Protein AF-A0A3M1C454-F1 (afdb_monomer)

Radius of gyration: 18.75 Å; Cα contacts (8 Å, |Δi|>4): 253; chains: 1; bounding box: 38×37×75 Å

Structure (mmCIF, N/CA/C/O backbone):
data_AF-A0A3M1C454-F1
#
_entry.id   AF-A0A3M1C454-F1
#
loop_
_atom_site.group_PDB
_atom_site.id
_atom_site.type_symbol
_atom_site.label_atom_id
_atom_site.label_alt_id
_atom_site.label_comp_id
_atom_site.label_asym_id
_atom_site.label_entity_id
_atom_site.label_seq_id
_atom_site.pdbx_PDB_ins_code
_atom_site.Cartn_x
_atom_site.Cartn_y
_atom_site.Cartn_z
_atom_site.occupancy
_atom_site.B_iso_or_equiv
_atom_site.auth_seq_id
_atom_site.auth_comp_id
_atom_site.auth_asym_id
_atom_site.auth_atom_id
_at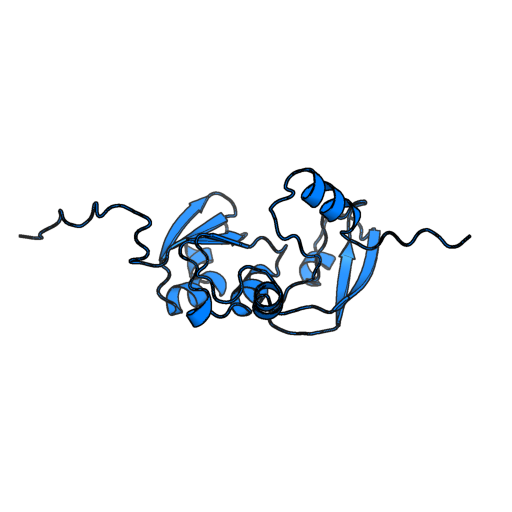om_site.pdbx_PDB_model_num
ATOM 1 N N . MET A 1 1 ? 0.223 -20.763 -35.372 1.00 33.84 1 MET A N 1
ATOM 2 C CA . MET A 1 1 ? 0.699 -21.069 -34.007 1.00 33.84 1 MET A CA 1
ATOM 3 C C . MET A 1 1 ? 0.425 -19.842 -33.156 1.00 33.84 1 MET A C 1
ATOM 5 O O . MET A 1 1 ? 1.250 -18.941 -33.103 1.00 33.84 1 MET A O 1
ATOM 9 N N . GLU A 1 2 ? -0.777 -19.731 -32.594 1.00 31.95 2 GLU A N 1
ATOM 10 C CA . GLU A 1 2 ? -1.063 -18.664 -31.633 1.00 31.95 2 GLU A CA 1
ATOM 11 C C . GLU A 1 2 ? -0.342 -19.019 -30.338 1.00 31.95 2 GLU A C 1
ATOM 13 O O . GLU A 1 2 ? -0.749 -19.916 -29.602 1.00 31.95 2 GLU A O 1
ATOM 18 N N . GLY A 1 3 ? 0.805 -18.373 -30.121 1.00 34.00 3 GLY A N 1
ATOM 19 C CA . GLY A 1 3 ? 1.555 -18.485 -28.882 1.00 34.00 3 GLY A CA 1
ATOM 20 C C . GLY A 1 3 ? 0.618 -18.189 -27.722 1.00 34.00 3 GLY A C 1
ATOM 21 O O . GLY A 1 3 ? -0.011 -17.132 -27.675 1.00 34.00 3 GLY A O 1
ATOM 22 N N . ASN A 1 4 ? 0.494 -19.162 -26.827 1.00 38.81 4 ASN A N 1
ATOM 23 C CA . ASN A 1 4 ? -0.339 -19.121 -25.641 1.00 38.81 4 ASN A CA 1
ATOM 24 C C . ASN A 1 4 ? 0.053 -17.876 -24.821 1.00 38.81 4 ASN A C 1
ATOM 26 O O . ASN A 1 4 ? 1.026 -17.918 -24.068 1.00 38.81 4 ASN A O 1
ATOM 30 N N . LYS A 1 5 ? -0.629 -16.736 -25.025 1.00 43.97 5 LYS A N 1
ATOM 31 C CA . LYS A 1 5 ? -0.371 -15.483 -24.299 1.00 43.97 5 LYS A CA 1
ATOM 32 C C . LYS A 1 5 ? -0.666 -15.750 -22.828 1.00 43.97 5 LYS A C 1
ATOM 34 O O . LYS A 1 5 ? -1.812 -15.626 -22.397 1.00 43.97 5 LYS A O 1
ATOM 39 N N . HIS A 1 6 ? 0.351 -16.142 -22.062 1.00 52.56 6 HIS A N 1
ATOM 40 C CA . HIS A 1 6 ? 0.257 -16.249 -20.613 1.00 52.56 6 HIS A CA 1
ATOM 41 C C . HIS A 1 6 ? -0.141 -14.878 -20.070 1.00 52.56 6 HIS A C 1
ATOM 43 O O . HIS A 1 6 ? 0.653 -13.937 -20.034 1.00 52.56 6 HIS A O 1
ATOM 49 N N . ARG A 1 7 ? -1.417 -14.752 -19.700 1.00 64.38 7 ARG A N 1
ATOM 50 C CA . ARG A 1 7 ? -1.950 -13.560 -19.049 1.00 64.38 7 ARG A CA 1
ATOM 51 C C . ARG A 1 7 ? -1.257 -13.438 -17.696 1.00 64.38 7 ARG A C 1
ATOM 53 O O . ARG A 1 7 ? -1.350 -14.346 -16.871 1.00 64.38 7 ARG A O 1
ATOM 60 N N . TYR A 1 8 ? -0.551 -12.328 -17.496 1.00 72.94 8 TYR A N 1
ATOM 61 C CA . TYR A 1 8 ? 0.203 -12.056 -16.277 1.00 72.94 8 TYR A CA 1
ATOM 62 C C . TYR A 1 8 ? -0.641 -12.315 -15.014 1.00 72.94 8 TYR A C 1
ATOM 64 O O . TYR A 1 8 ? -1.808 -11.929 -14.941 1.00 72.94 8 TYR A O 1
ATOM 72 N N . GLY A 1 9 ? -0.049 -13.016 -14.043 1.00 79.44 9 GLY A N 1
ATOM 73 C CA . GLY A 1 9 ? -0.651 -13.304 -12.738 1.00 79.44 9 GLY A CA 1
ATOM 74 C C . GLY A 1 9 ? -1.658 -14.462 -12.687 1.00 79.44 9 GLY A C 1
ATOM 75 O O . GLY A 1 9 ? -1.993 -14.895 -11.588 1.00 79.44 9 GLY A O 1
ATOM 76 N N . GLN A 1 10 ? -2.123 -15.008 -13.820 1.00 85.75 10 GLN A N 1
ATOM 77 C CA . GLN A 1 10 ? -3.182 -16.034 -13.817 1.00 85.75 10 GLN A CA 1
ATOM 78 C C . GLN A 1 10 ? -2.769 -17.331 -13.116 1.00 85.75 10 GLN A C 1
ATOM 80 O O . GLN A 1 10 ? -3.535 -17.864 -12.315 1.00 85.75 10 GLN A O 1
ATOM 85 N N . ASP A 1 11 ? -1.561 -17.826 -13.376 1.00 86.44 11 ASP A N 1
ATOM 86 C CA . ASP A 1 11 ? -1.107 -19.082 -12.770 1.00 86.44 11 ASP A CA 1
ATOM 87 C C . ASP A 1 11 ? -0.873 -18.925 -11.264 1.00 86.44 11 ASP A C 1
ATOM 89 O O . ASP A 1 11 ? -1.249 -19.806 -10.492 1.00 86.44 11 ASP A O 1
ATOM 93 N N . LYS A 1 12 ? -0.377 -17.757 -10.825 1.00 87.06 12 LYS A N 1
ATOM 94 C CA . LYS A 1 12 ? -0.247 -17.434 -9.396 1.00 87.06 12 LYS A CA 1
ATOM 95 C C . LYS A 1 12 ? -1.602 -17.479 -8.697 1.00 87.06 12 LYS A C 1
ATOM 97 O O . LYS A 1 12 ? -1.736 -18.128 -7.668 1.00 87.06 12 LYS A O 1
ATOM 102 N N . ILE A 1 13 ? -2.619 -16.829 -9.263 1.00 91.25 13 ILE A N 1
ATOM 103 C CA . ILE A 1 13 ? -3.952 -16.786 -8.649 1.00 91.25 13 ILE A CA 1
ATOM 104 C C . ILE A 1 13 ? -4.610 -18.157 -8.614 1.00 91.25 13 ILE A C 1
ATOM 106 O O . ILE A 1 13 ? -5.256 -18.481 -7.623 1.00 91.25 13 ILE A O 1
ATOM 110 N N . LYS A 1 14 ? -4.421 -18.993 -9.642 1.00 91.94 14 LYS A N 1
ATOM 111 C CA . LYS A 1 14 ? -4.886 -20.387 -9.592 1.00 91.94 14 LYS A CA 1
ATOM 112 C C . LYS A 1 14 ? -4.271 -21.128 -8.403 1.00 91.94 14 LYS A C 1
ATOM 114 O O . LYS A 1 14 ? -5.009 -21.749 -7.646 1.00 91.94 14 LYS A O 1
ATOM 119 N N . LEU A 1 15 ? -2.958 -21.002 -8.199 1.00 92.94 15 LEU A N 1
ATOM 120 C CA . LEU A 1 15 ? -2.268 -21.614 -7.059 1.00 92.94 15 LEU A CA 1
ATOM 121 C C . LEU A 1 15 ? -2.742 -21.040 -5.714 1.00 92.94 15 LEU A C 1
ATOM 123 O O . LEU A 1 15 ? -3.000 -21.810 -4.791 1.00 92.94 15 LEU A O 1
ATOM 127 N N . PHE A 1 16 ? -2.938 -19.720 -5.607 1.00 94.06 16 PHE A N 1
ATOM 128 C CA . PHE A 1 16 ? -3.495 -19.096 -4.400 1.00 94.06 16 PHE A CA 1
ATOM 129 C C . PHE A 1 16 ? -4.908 -19.590 -4.094 1.00 94.06 16 PHE A C 1
ATOM 131 O O . PHE A 1 16 ? -5.189 -19.951 -2.957 1.00 94.06 16 PHE A O 1
ATOM 138 N N . ASN A 1 17 ? -5.778 -19.681 -5.100 1.00 95.31 17 ASN A N 1
ATOM 139 C CA . ASN A 1 17 ? -7.142 -20.179 -4.926 1.00 95.31 17 ASN A CA 1
ATOM 140 C C . ASN A 1 17 ? -7.170 -21.660 -4.518 1.00 95.31 17 ASN A C 1
ATOM 142 O O . ASN A 1 17 ? -8.069 -22.070 -3.790 1.00 95.31 17 ASN A O 1
ATOM 146 N N . MET A 1 18 ? -6.189 -22.461 -4.949 1.00 96.06 18 MET A N 1
ATOM 147 C CA . MET A 1 18 ? -6.043 -23.851 -4.504 1.00 96.06 18 MET A CA 1
ATOM 148 C C . MET A 1 18 ? -5.549 -23.943 -3.055 1.00 96.06 18 MET A C 1
ATOM 150 O O . MET A 1 18 ? -6.091 -24.721 -2.274 1.00 96.06 18 MET A O 1
ATOM 154 N N . ALA A 1 19 ? -4.531 -23.160 -2.686 1.00 97.12 19 ALA A N 1
ATOM 155 C CA . ALA A 1 19 ? -3.916 -23.215 -1.359 1.00 97.12 19 ALA A CA 1
ATOM 156 C C . ALA A 1 19 ? -4.753 -22.519 -0.271 1.00 97.12 19 ALA A C 1
ATOM 158 O O . ALA A 1 19 ? -4.716 -22.909 0.895 1.00 97.12 19 ALA A O 1
ATOM 159 N N . ARG A 1 20 ? -5.495 -21.472 -0.642 1.00 95.69 20 ARG A N 1
ATOM 160 C CA . ARG A 1 20 ? -6.272 -20.612 0.258 1.00 95.69 20 ARG A CA 1
ATOM 161 C C . ARG A 1 20 ? -7.668 -20.366 -0.329 1.00 95.69 20 ARG A C 1
ATOM 163 O O . ARG A 1 20 ? -8.002 -19.242 -0.690 1.00 95.69 20 ARG A O 1
ATOM 170 N N . PRO A 1 21 ? -8.523 -21.401 -0.403 1.00 95.19 21 PRO A N 1
ATOM 171 C CA . PRO A 1 21 ? -9.809 -21.336 -1.108 1.00 95.19 21 PRO A CA 1
ATOM 172 C C . PRO A 1 21 ? -10.835 -20.372 -0.494 1.00 95.19 21 PRO A C 1
ATOM 174 O O . PRO A 1 21 ? -11.872 -20.117 -1.097 1.00 95.19 21 PRO A O 1
ATOM 177 N N . LYS A 1 22 ? -10.576 -19.860 0.715 1.00 95.44 22 LYS A N 1
ATOM 178 C CA . LYS A 1 22 ? -11.421 -18.864 1.390 1.00 95.44 22 LYS A CA 1
ATOM 179 C C . LYS A 1 22 ? -10.975 -17.421 1.134 1.00 95.44 22 LYS A C 1
ATOM 181 O O . LYS A 1 22 ? -11.699 -16.504 1.510 1.00 95.44 22 LYS A O 1
ATOM 186 N N . ASP A 1 23 ? -9.804 -17.217 0.535 1.00 95.88 23 ASP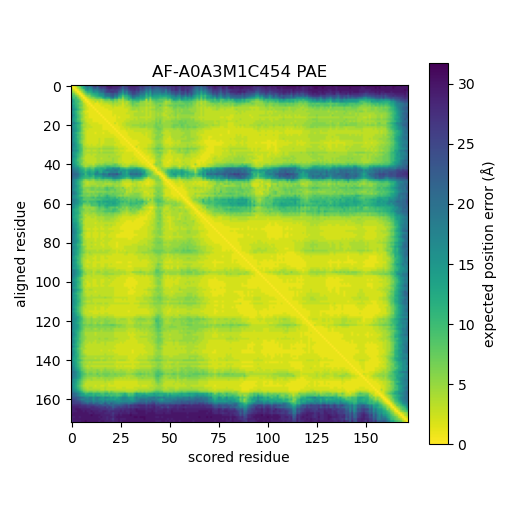 A N 1
ATOM 187 C CA . ASP A 1 23 ? -9.296 -15.884 0.226 1.00 95.88 23 ASP A CA 1
ATOM 188 C C . ASP A 1 23 ? -9.984 -15.306 -1.016 1.00 95.88 23 ASP A C 1
ATOM 190 O O . ASP A 1 23 ? -10.342 -16.022 -1.953 1.00 95.88 23 ASP A O 1
ATOM 194 N N . TYR A 1 24 ? -10.103 -13.979 -1.057 1.00 95.81 24 TYR A N 1
ATOM 195 C CA . TYR A 1 24 ? -10.542 -13.253 -2.244 1.00 95.81 24 TYR A CA 1
ATOM 196 C C . TYR A 1 24 ? -9.328 -12.687 -2.990 1.00 95.81 24 TYR A C 1
ATOM 198 O O . TYR A 1 24 ? -8.811 -11.625 -2.645 1.00 95.81 24 TYR A O 1
ATOM 206 N N . ASN A 1 25 ? -8.863 -13.405 -4.012 1.00 95.81 25 ASN A N 1
ATOM 207 C CA . ASN A 1 25 ? -7.672 -13.035 -4.776 1.00 95.81 25 ASN A CA 1
ATOM 208 C C . ASN A 1 25 ? -8.035 -12.244 -6.047 1.00 95.81 25 ASN A C 1
ATOM 210 O O . ASN A 1 25 ? -8.893 -12.666 -6.825 1.00 95.81 25 ASN A O 1
ATOM 214 N N . VAL A 1 26 ? -7.355 -11.118 -6.299 1.00 93.81 26 VAL A N 1
ATOM 215 C CA . VAL A 1 26 ? -7.619 -10.233 -7.452 1.00 93.81 26 VAL A CA 1
ATOM 216 C C . VAL A 1 26 ? -6.328 -9.936 -8.215 1.00 93.81 26 VAL A C 1
ATOM 218 O O . VAL A 1 26 ? -5.326 -9.558 -7.620 1.00 93.81 26 VAL A O 1
ATOM 221 N N . ILE A 1 27 ? -6.367 -10.041 -9.548 1.00 92.94 27 ILE A N 1
ATOM 222 C CA . ILE A 1 27 ? -5.292 -9.544 -10.424 1.00 92.94 27 ILE A CA 1
ATOM 223 C C . ILE A 1 27 ? -5.622 -8.114 -10.820 1.00 92.94 27 ILE A C 1
ATOM 225 O O . ILE A 1 27 ? -6.557 -7.877 -11.589 1.00 92.94 27 ILE A O 1
ATOM 229 N N . SER A 1 28 ? -4.843 -7.163 -10.324 1.00 92.06 28 SER A N 1
ATOM 230 C CA . SER A 1 28 ? -4.928 -5.768 -10.741 1.00 92.06 28 SER A CA 1
ATOM 231 C C . SER A 1 28 ? -3.582 -5.092 -10.551 1.00 92.06 28 SER A C 1
ATOM 233 O O . SER A 1 28 ? -2.901 -5.360 -9.567 1.00 92.06 28 SER A O 1
ATOM 235 N N . ALA A 1 29 ? -3.235 -4.169 -11.446 1.00 93.31 29 ALA A N 1
ATOM 236 C CA . ALA A 1 29 ? -2.309 -3.111 -11.068 1.00 93.31 29 ALA A CA 1
ATOM 237 C C . ALA A 1 29 ? -3.058 -2.091 -10.216 1.00 93.31 29 ALA A C 1
ATOM 239 O O . ALA A 1 29 ? -4.214 -1.760 -10.510 1.00 93.31 29 ALA A O 1
ATOM 240 N N . VAL A 1 30 ? -2.410 -1.628 -9.155 1.00 95.38 30 VAL A N 1
ATOM 241 C CA . VAL A 1 30 ? -3.020 -0.752 -8.157 1.00 95.38 30 VAL A CA 1
ATOM 242 C C . VAL A 1 30 ? -2.261 0.570 -8.131 1.00 95.38 30 VAL A C 1
ATOM 244 O O . VAL A 1 30 ? -1.035 0.581 -8.140 1.00 95.38 30 VAL A O 1
ATOM 247 N N . SER A 1 31 ? -2.996 1.679 -8.158 1.00 96.56 31 SER A N 1
ATOM 248 C CA . SER A 1 31 ? -2.470 3.047 -8.051 1.00 96.56 31 SER A CA 1
ATOM 249 C C . SER A 1 31 ? -3.570 3.964 -7.517 1.00 96.56 31 SER A C 1
ATOM 251 O O . SER A 1 31 ? -4.724 3.567 -7.426 1.00 96.56 31 SER A O 1
ATOM 253 N N . ASP A 1 32 ? -3.243 5.213 -7.227 1.00 96.19 32 ASP A N 1
ATOM 254 C CA . ASP A 1 32 ? -4.153 6.305 -6.854 1.00 96.19 32 ASP A CA 1
ATOM 255 C C . ASP A 1 32 ? -5.217 6.666 -7.905 1.00 96.19 32 ASP A C 1
ATOM 257 O O . ASP A 1 32 ? -6.259 7.226 -7.563 1.00 96.19 32 ASP A O 1
ATOM 261 N N . LYS A 1 33 ? -5.008 6.311 -9.174 1.00 95.62 33 LYS A N 1
ATOM 262 C CA . LYS A 1 33 ? -5.913 6.637 -10.285 1.00 95.62 33 LYS A CA 1
ATOM 263 C C . LYS A 1 33 ? -5.999 5.525 -11.323 1.00 95.62 33 LYS A C 1
ATOM 265 O O . LYS A 1 33 ? -5.194 4.594 -11.337 1.00 95.62 33 LYS A O 1
ATOM 270 N N . ARG A 1 34 ? -6.987 5.653 -12.213 1.00 96.75 34 ARG A N 1
ATOM 271 C CA . ARG A 1 34 ? -7.116 4.847 -13.431 1.00 96.75 34 ARG A CA 1
ATOM 272 C C . ARG A 1 34 ? -6.296 5.455 -14.550 1.00 96.75 34 ARG A C 1
ATOM 274 O O . ARG A 1 34 ? -6.565 6.574 -14.979 1.00 96.75 34 ARG A O 1
ATOM 281 N N . GLU A 1 35 ? -5.334 4.700 -15.042 1.00 95.06 35 GLU A N 1
ATOM 282 C CA . GLU A 1 35 ? -4.532 5.084 -16.191 1.00 95.06 35 GLU A CA 1
ATOM 283 C C . GLU A 1 35 ? -3.950 3.853 -16.879 1.00 95.06 35 GLU A C 1
ATOM 285 O O . GLU A 1 35 ? -3.819 2.781 -16.286 1.00 95.06 35 GLU A O 1
ATOM 290 N N . LYS A 1 36 ? -3.621 4.003 -18.164 1.00 95.25 36 LYS A N 1
ATOM 291 C CA . LYS A 1 36 ? -2.884 2.981 -18.903 1.00 95.25 36 LYS A CA 1
ATOM 292 C C . LYS A 1 36 ? -1.398 3.174 -18.642 1.00 95.25 36 LYS A C 1
ATOM 294 O O . LYS A 1 36 ? -0.856 4.225 -18.970 1.00 95.25 36 LYS A O 1
ATOM 299 N N . VAL A 1 37 ? -0.755 2.148 -18.104 1.00 93.12 37 VAL A N 1
ATOM 300 C CA . VAL A 1 37 ? 0.680 2.129 -17.796 1.00 93.12 37 VAL A CA 1
ATOM 301 C C . VAL A 1 37 ? 1.348 0.941 -18.469 1.00 93.12 37 VAL A C 1
ATOM 303 O O . VAL A 1 37 ? 0.685 -0.028 -18.855 1.00 93.12 37 VAL A O 1
ATOM 306 N N . LEU A 1 38 ? 2.666 1.015 -18.622 1.00 91.62 38 LEU A N 1
ATOM 307 C CA . LEU A 1 38 ? 3.474 -0.124 -19.033 1.00 91.62 38 LEU A CA 1
ATOM 308 C C . LEU A 1 38 ? 3.874 -0.922 -17.792 1.00 91.62 38 LEU A C 1
ATOM 310 O O . LEU A 1 38 ? 4.513 -0.403 -16.886 1.00 91.62 38 LEU A O 1
ATOM 314 N N . LEU A 1 39 ? 3.491 -2.194 -17.766 1.00 89.94 39 LEU A N 1
ATOM 315 C CA . LEU A 1 39 ? 4.033 -3.177 -16.841 1.00 89.94 39 LEU A CA 1
ATOM 316 C C . LEU A 1 39 ? 5.343 -3.705 -17.410 1.00 89.94 39 LEU A C 1
ATOM 318 O O . LEU A 1 39 ? 5.348 -4.247 -18.517 1.00 89.94 39 LEU A O 1
ATOM 322 N N . HIS A 1 40 ? 6.415 -3.595 -16.637 1.00 88.69 40 HIS A N 1
ATOM 323 C CA . HIS A 1 40 ? 7.718 -4.172 -16.944 1.00 88.69 40 HIS A CA 1
ATOM 324 C C . HIS A 1 40 ? 7.884 -5.472 -16.155 1.00 88.69 40 HIS A C 1
ATOM 326 O O . HIS A 1 40 ? 7.665 -5.490 -14.942 1.00 88.69 40 HIS A O 1
ATOM 332 N N . ARG A 1 41 ? 8.239 -6.573 -16.829 1.00 85.00 41 ARG A N 1
ATOM 333 C CA . ARG A 1 41 ? 8.477 -7.881 -16.191 1.00 85.00 41 ARG A CA 1
ATOM 334 C C . ARG A 1 41 ? 9.933 -8.278 -16.350 1.00 85.00 41 ARG A C 1
ATOM 336 O O . ARG A 1 41 ? 10.447 -8.196 -17.460 1.00 85.00 41 ARG A O 1
ATOM 343 N N . PHE A 1 42 ? 10.569 -8.747 -15.281 1.00 82.38 42 PHE A N 1
ATOM 344 C CA . PHE A 1 42 ? 11.985 -9.140 -15.299 1.00 82.38 42 PHE A CA 1
ATOM 345 C C . PHE A 1 42 ? 12.193 -10.659 -15.294 1.00 82.38 42 PHE A C 1
ATOM 347 O O . PHE A 1 42 ? 13.180 -11.148 -15.832 1.00 82.38 42 PHE A O 1
ATOM 354 N N . GLY A 1 43 ? 11.244 -11.423 -14.746 1.00 72.69 43 GLY A N 1
ATOM 355 C CA . GLY A 1 43 ? 11.308 -12.883 -14.685 1.00 72.69 43 GLY A CA 1
ATOM 356 C C . GLY A 1 43 ? 10.120 -13.592 -15.334 1.00 72.69 43 GLY A C 1
ATOM 357 O O . GLY A 1 43 ? 9.003 -13.065 -15.425 1.00 72.69 43 GLY A O 1
ATOM 358 N N . SER A 1 44 ? 10.342 -14.848 -15.733 1.00 59.94 44 SER A N 1
ATOM 359 C CA . SER A 1 44 ? 9.245 -15.772 -16.025 1.00 59.94 44 SER A CA 1
ATOM 360 C C . SER A 1 44 ? 8.421 -16.004 -14.749 1.00 59.94 44 SER A C 1
ATOM 362 O O . SER A 1 44 ? 8.920 -15.893 -13.631 1.00 59.94 44 SER A O 1
ATOM 364 N N . PHE A 1 45 ? 7.116 -16.245 -14.899 1.00 58.50 45 PHE A N 1
ATOM 365 C CA . PHE A 1 45 ? 6.161 -16.379 -13.784 1.00 58.50 45 PHE A CA 1
ATOM 366 C C . PHE A 1 45 ? 5.958 -15.126 -12.910 1.00 58.50 45 PHE A C 1
ATOM 368 O O . PHE A 1 45 ? 5.316 -15.213 -11.867 1.00 58.50 45 PHE A O 1
ATOM 375 N N . GLY A 1 46 ? 6.415 -13.942 -13.338 1.00 56.09 46 GLY A N 1
ATOM 376 C CA . GLY A 1 46 ? 6.136 -12.675 -12.651 1.00 56.09 46 GLY A CA 1
ATOM 377 C C . GLY A 1 46 ? 6.902 -12.489 -11.341 1.00 56.09 46 GLY A C 1
ATOM 378 O O . GLY A 1 46 ? 6.379 -11.858 -10.425 1.00 56.09 46 GLY A O 1
ATOM 379 N N . LEU A 1 47 ? 8.086 -13.090 -11.217 1.00 60.22 47 LEU A N 1
ATOM 380 C CA . LEU A 1 47 ? 9.082 -12.682 -10.226 1.00 60.22 47 LEU A CA 1
ATOM 381 C C . LEU A 1 47 ? 9.675 -11.349 -10.693 1.00 60.22 47 LEU A C 1
ATOM 383 O O . LEU A 1 47 ? 10.192 -11.285 -11.807 1.00 60.22 47 LEU A O 1
ATOM 387 N N . GLY A 1 48 ? 9.527 -10.300 -9.883 1.00 70.00 48 GLY A N 1
ATOM 388 C CA . GLY A 1 48 ? 9.943 -8.947 -10.240 1.00 70.00 48 GLY A CA 1
ATOM 389 C C . GLY A 1 48 ? 9.096 -8.367 -11.374 1.00 70.00 48 GLY A C 1
ATOM 390 O O . GLY A 1 48 ? 9.299 -8.652 -12.561 1.00 70.00 48 GLY A O 1
ATOM 391 N N . SER A 1 49 ? 8.136 -7.520 -11.026 1.00 81.69 49 SER A N 1
ATOM 392 C CA . SER A 1 49 ? 7.439 -6.698 -12.010 1.00 81.69 49 SER A CA 1
ATOM 393 C C . SER A 1 49 ? 7.030 -5.384 -11.392 1.00 81.69 49 SER A C 1
ATOM 395 O O . SER A 1 49 ? 6.537 -5.376 -10.270 1.00 81.69 49 SER A O 1
ATOM 397 N N . THR A 1 50 ? 7.151 -4.308 -12.153 1.00 85.25 50 THR A N 1
ATOM 398 C CA . THR A 1 50 ? 6.801 -2.977 -11.675 1.00 85.25 50 THR A CA 1
ATOM 399 C C . THR A 1 50 ? 6.114 -2.180 -12.775 1.00 85.25 50 THR A C 1
ATOM 401 O O . THR A 1 50 ? 6.320 -2.416 -13.971 1.00 85.25 50 THR A O 1
ATOM 404 N N . ILE A 1 51 ? 5.262 -1.253 -12.355 1.00 87.19 51 ILE A N 1
ATOM 405 C CA . ILE A 1 51 ? 4.722 -0.186 -13.207 1.00 87.19 51 ILE A CA 1
ATOM 406 C C . ILE A 1 51 ? 5.449 1.144 -12.961 1.00 87.19 51 ILE A C 1
ATOM 408 O O . ILE A 1 51 ? 5.124 2.143 -13.600 1.00 87.19 51 ILE A O 1
ATOM 412 N N . ASP A 1 52 ? 6.427 1.163 -12.051 1.00 84.62 52 ASP A N 1
ATOM 413 C CA . ASP A 1 52 ? 7.308 2.300 -11.830 1.00 84.62 52 ASP A CA 1
ATOM 414 C C . ASP A 1 52 ? 8.450 2.280 -12.854 1.00 84.62 52 ASP A C 1
ATOM 416 O O . ASP A 1 52 ? 9.258 1.351 -12.929 1.00 84.62 52 ASP A O 1
ATOM 420 N N . GLN A 1 53 ? 8.520 3.333 -13.664 1.00 82.75 53 GLN A N 1
ATOM 421 C CA . GLN A 1 53 ? 9.507 3.442 -14.732 1.00 82.75 53 GLN A CA 1
ATOM 422 C C . GLN A 1 53 ? 10.941 3.609 -14.202 1.00 82.75 53 GLN A C 1
ATOM 424 O O . GLN A 1 53 ? 11.882 3.135 -14.834 1.00 82.75 53 GLN A O 1
ATOM 429 N N . ASN A 1 54 ? 11.141 4.255 -13.054 1.00 84.31 54 ASN A N 1
ATOM 430 C CA . ASN A 1 54 ? 12.475 4.448 -12.486 1.00 84.31 54 ASN A CA 1
ATOM 431 C C . ASN A 1 54 ? 13.023 3.129 -11.937 1.00 84.31 54 ASN A C 1
ATOM 433 O O . ASN A 1 54 ? 14.201 2.819 -12.130 1.00 84.31 54 ASN A O 1
ATOM 437 N N . ILE A 1 55 ? 12.164 2.319 -11.316 1.00 82.25 55 ILE A N 1
ATOM 438 C CA . ILE A 1 55 ? 12.523 0.958 -10.899 1.00 82.25 55 ILE A CA 1
ATOM 439 C C . ILE A 1 55 ? 12.788 0.092 -12.133 1.00 82.25 55 ILE A C 1
ATOM 441 O O . ILE A 1 55 ? 13.795 -0.611 -12.177 1.00 82.25 55 ILE A O 1
ATOM 445 N N . ALA A 1 56 ? 11.974 0.224 -13.188 1.00 82.19 56 ALA A N 1
ATOM 446 C CA . ALA A 1 56 ? 12.213 -0.444 -14.468 1.00 82.19 56 ALA A CA 1
ATOM 447 C C . ALA A 1 56 ? 13.604 -0.163 -15.058 1.00 82.19 56 ALA A C 1
ATOM 449 O O . ALA A 1 56 ? 14.251 -1.073 -15.574 1.00 82.19 56 ALA A O 1
ATOM 450 N N . LEU A 1 57 ? 14.064 1.086 -14.969 1.00 83.06 57 LEU A N 1
ATOM 451 C CA . LEU A 1 57 ? 15.350 1.530 -15.511 1.00 83.06 57 LEU A CA 1
ATOM 452 C C . LEU A 1 57 ? 16.552 1.203 -14.613 1.00 83.06 57 LEU A C 1
ATOM 454 O O . LEU A 1 57 ? 17.663 1.071 -15.120 1.00 83.06 57 LEU A O 1
ATOM 458 N N . SER A 1 58 ? 16.351 1.106 -13.297 1.00 81.44 58 SER A N 1
ATOM 459 C CA . SER A 1 58 ? 17.417 0.838 -12.317 1.00 81.44 58 SER A CA 1
ATOM 460 C C . SER A 1 58 ? 17.562 -0.640 -11.946 1.00 81.44 58 SER A C 1
ATOM 462 O O . SER A 1 58 ? 18.534 -1.014 -11.282 1.00 81.44 58 SER A O 1
ATOM 464 N N . ALA A 1 59 ? 16.629 -1.488 -12.382 1.00 78.88 59 ALA A N 1
ATOM 465 C CA . ALA A 1 59 ? 16.686 -2.923 -12.165 1.00 78.88 59 ALA A CA 1
ATOM 466 C C . ALA A 1 59 ? 17.953 -3.545 -12.776 1.00 78.88 59 ALA A C 1
ATOM 468 O O . ALA A 1 59 ? 18.361 -3.236 -13.896 1.00 78.88 59 ALA A O 1
ATOM 469 N N . LYS A 1 60 ? 18.572 -4.463 -12.025 1.00 78.62 60 LYS A N 1
ATOM 470 C CA . LYS A 1 60 ? 19.741 -5.231 -12.486 1.00 78.62 60 LYS A CA 1
ATOM 471 C C . LYS A 1 60 ? 19.362 -6.287 -13.524 1.00 78.62 60 LYS A C 1
ATOM 473 O O . LYS A 1 60 ? 20.173 -6.625 -14.386 1.00 78.62 60 LYS A O 1
ATOM 478 N N . ASP A 1 61 ? 18.146 -6.811 -13.415 1.00 79.44 61 ASP A N 1
ATOM 479 C CA . ASP A 1 61 ? 17.629 -7.844 -14.297 1.00 79.44 61 ASP A CA 1
ATOM 480 C C . ASP A 1 61 ? 17.130 -7.248 -15.614 1.00 79.44 61 ASP A C 1
ATOM 482 O O . ASP A 1 61 ? 16.606 -6.135 -15.677 1.00 79.44 61 ASP A O 1
ATOM 486 N N . LYS A 1 62 ? 17.278 -8.012 -16.698 1.00 82.19 62 LYS A N 1
ATOM 487 C CA . LYS A 1 62 ? 16.786 -7.593 -18.012 1.00 82.19 62 LYS A CA 1
ATOM 488 C C . LYS A 1 62 ? 15.264 -7.667 -18.049 1.00 82.19 62 LYS A C 1
ATOM 490 O O . LYS A 1 62 ? 14.674 -8.643 -17.597 1.00 82.19 62 LYS A O 1
ATOM 495 N N . ILE A 1 63 ? 14.640 -6.669 -18.670 1.00 83.31 63 ILE A N 1
ATOM 496 C CA . ILE A 1 63 ? 13.207 -6.704 -18.972 1.00 83.31 63 ILE A CA 1
ATOM 497 C C . ILE A 1 63 ? 12.950 -7.872 -19.932 1.00 83.31 63 ILE A C 1
ATOM 499 O O . ILE A 1 63 ? 13.445 -7.882 -21.059 1.00 83.31 63 ILE A O 1
ATOM 503 N N . LEU A 1 64 ? 12.179 -8.852 -19.469 1.00 84.19 64 LEU A N 1
ATOM 504 C CA . LEU A 1 64 ? 11.714 -9.996 -20.243 1.00 84.19 64 LEU A CA 1
ATOM 505 C C . LEU A 1 64 ? 10.702 -9.551 -21.299 1.00 84.19 64 LEU A C 1
ATOM 507 O O . LEU A 1 64 ? 10.821 -9.913 -22.466 1.00 84.19 64 LEU A O 1
ATOM 511 N N . ASP A 1 65 ? 9.708 -8.766 -20.882 1.00 85.06 65 ASP A N 1
ATOM 512 C CA . ASP A 1 65 ? 8.730 -8.150 -21.773 1.00 85.06 65 ASP A CA 1
ATOM 513 C C . ASP A 1 65 ? 8.009 -6.967 -21.103 1.00 85.06 65 ASP A C 1
ATOM 515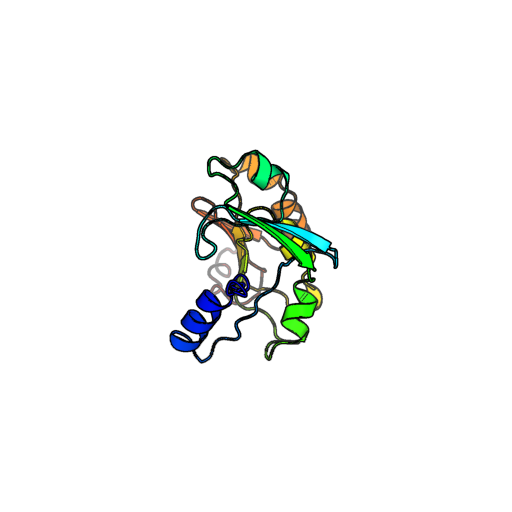 O O . ASP A 1 65 ? 8.167 -6.702 -19.903 1.00 85.06 65 ASP A O 1
ATOM 519 N N . THR A 1 66 ? 7.209 -6.258 -21.904 1.00 86.88 66 THR A N 1
ATOM 520 C CA . THR A 1 66 ? 6.319 -5.194 -21.443 1.00 86.88 66 THR A CA 1
ATOM 521 C C . THR A 1 66 ? 4.879 -5.430 -21.887 1.00 86.88 66 THR A C 1
ATOM 523 O O . THR A 1 66 ? 4.606 -5.977 -22.959 1.00 86.88 66 THR A O 1
ATOM 526 N N . GLN A 1 67 ? 3.928 -5.001 -21.058 1.00 88.81 67 GLN A N 1
ATOM 527 C CA . GLN A 1 67 ? 2.501 -5.090 -21.360 1.00 88.81 67 GLN A CA 1
ATOM 528 C C . GLN A 1 67 ? 1.780 -3.815 -20.921 1.00 88.81 67 GLN A C 1
ATOM 530 O O . GLN A 1 67 ? 1.908 -3.393 -19.777 1.00 88.81 67 GLN A O 1
ATOM 535 N N . THR A 1 68 ? 0.957 -3.228 -21.792 1.00 92.25 68 THR A N 1
ATOM 536 C CA . THR A 1 68 ? 0.051 -2.149 -21.378 1.00 92.25 68 THR A CA 1
ATOM 537 C C . THR A 1 68 ? -1.090 -2.711 -20.535 1.00 92.25 68 THR A C 1
ATOM 539 O O . THR A 1 68 ? -1.823 -3.597 -20.986 1.00 92.25 68 THR A O 1
ATOM 542 N N . ILE A 1 69 ? -1.264 -2.173 -19.331 1.00 92.81 69 ILE A N 1
ATOM 543 C CA . ILE A 1 69 ? -2.336 -2.532 -18.398 1.00 92.81 69 ILE A CA 1
ATOM 544 C C . ILE A 1 69 ? -3.013 -1.275 -17.849 1.00 92.81 69 ILE A C 1
ATOM 546 O O . ILE A 1 69 ? -2.448 -0.187 -17.906 1.00 92.81 69 ILE A O 1
ATOM 550 N N . GLU A 1 70 ? -4.234 -1.418 -17.338 1.00 95.19 70 GLU A N 1
ATOM 551 C CA . GLU A 1 70 ? -4.957 -0.331 -16.670 1.00 95.19 70 GLU A CA 1
ATOM 552 C C . GLU A 1 70 ? -4.831 -0.477 -15.148 1.00 95.19 70 GLU A C 1
ATOM 554 O O . GLU A 1 70 ? -5.106 -1.551 -14.602 1.00 95.19 70 GLU A O 1
ATOM 559 N N . THR A 1 71 ? -4.426 0.592 -14.464 1.00 96.50 71 THR A N 1
ATOM 560 C CA . THR A 1 71 ? -4.393 0.662 -12.997 1.00 96.50 71 THR A CA 1
ATOM 561 C C . THR A 1 71 ? -5.789 0.885 -12.416 1.00 96.50 71 THR A C 1
ATOM 563 O O . THR A 1 71 ? -6.685 1.421 -13.073 1.00 96.50 71 THR A O 1
ATOM 566 N N . LYS A 1 72 ? -5.986 0.496 -11.153 1.00 97.31 72 LYS A N 1
ATOM 567 C CA . LYS A 1 72 ? -7.217 0.771 -10.397 1.00 97.31 72 LYS A CA 1
ATOM 568 C C . LYS A 1 72 ? -6.907 1.265 -8.981 1.00 97.31 72 LYS A C 1
ATOM 570 O O . LYS A 1 72 ? -5.991 0.726 -8.363 1.00 97.31 72 LYS A O 1
ATOM 575 N N . PRO A 1 73 ? -7.705 2.200 -8.437 1.00 97.88 73 PRO A N 1
ATOM 576 C CA . PRO A 1 73 ? -7.700 2.519 -7.012 1.00 97.88 73 PRO A CA 1
ATOM 577 C C . PRO A 1 73 ? -8.007 1.306 -6.137 1.00 97.88 73 PRO A C 1
ATOM 579 O O . PRO A 1 73 ? -8.914 0.528 -6.449 1.00 97.88 73 PRO A O 1
ATOM 582 N N . LEU A 1 74 ? -7.309 1.183 -5.004 1.00 97.88 74 LEU A N 1
ATOM 583 C CA . LEU A 1 74 ? -7.528 0.119 -4.019 1.00 97.88 74 LEU A CA 1
ATOM 584 C C . LEU A 1 74 ? -8.978 0.112 -3.523 1.00 97.88 74 LEU A C 1
ATOM 586 O O . LEU A 1 74 ? -9.597 -0.949 -3.442 1.00 97.88 74 LEU A O 1
ATOM 590 N N . ASN A 1 75 ? -9.562 1.293 -3.304 1.00 97.62 75 ASN A N 1
ATOM 591 C CA . ASN A 1 75 ? -10.978 1.439 -2.970 1.00 97.62 75 ASN A CA 1
ATOM 592 C C . ASN A 1 75 ? -11.912 0.726 -3.942 1.00 97.62 75 ASN A C 1
ATOM 594 O O . ASN A 1 75 ? -12.885 0.104 -3.523 1.00 97.62 75 ASN A O 1
ATOM 598 N N . GLU A 1 76 ? -11.636 0.810 -5.241 1.00 97.50 76 GLU A N 1
ATOM 599 C CA . GLU A 1 76 ? -12.478 0.174 -6.245 1.00 97.50 76 GLU A CA 1
ATOM 600 C C . GLU A 1 76 ? -12.392 -1.352 -6.165 1.00 97.50 76 GLU A C 1
ATOM 602 O O . GLU A 1 76 ? -13.398 -2.045 -6.329 1.00 97.50 76 GLU A O 1
ATOM 607 N N . ILE A 1 77 ? -11.196 -1.871 -5.891 1.00 97.25 77 ILE A N 1
ATOM 608 C CA . ILE A 1 77 ? -10.952 -3.304 -5.734 1.00 97.25 77 ILE A CA 1
ATOM 609 C C . ILE A 1 77 ? -11.706 -3.825 -4.507 1.00 97.25 77 ILE A C 1
ATOM 611 O O . ILE A 1 77 ? -12.454 -4.797 -4.624 1.00 97.25 77 ILE A O 1
ATOM 615 N N . ILE A 1 78 ? -11.584 -3.147 -3.361 1.00 97.38 78 ILE A N 1
ATOM 616 C CA . ILE A 1 78 ? -12.253 -3.558 -2.118 1.00 97.38 78 ILE A CA 1
ATOM 617 C C . ILE A 1 78 ? -13.776 -3.415 -2.236 1.00 97.38 78 ILE A C 1
ATOM 619 O O . ILE A 1 78 ? -14.499 -4.329 -1.840 1.00 97.38 78 ILE A O 1
ATOM 623 N N . ASN A 1 79 ? -14.283 -2.343 -2.859 1.00 96.81 79 ASN A N 1
ATOM 624 C CA . ASN A 1 79 ? -15.723 -2.144 -3.086 1.00 96.81 79 ASN A CA 1
ATOM 625 C C . ASN A 1 79 ? -16.365 -3.271 -3.917 1.00 96.81 79 ASN A C 1
ATOM 627 O O . ASN A 1 79 ? -17.569 -3.507 -3.811 1.00 96.81 79 ASN A O 1
ATOM 631 N N . LYS A 1 80 ? -15.577 -3.960 -4.752 1.00 96.88 80 LYS A N 1
ATOM 632 C CA . LYS A 1 80 ? -16.002 -5.117 -5.558 1.00 96.88 80 LYS A CA 1
ATOM 633 C C . LYS A 1 80 ? -15.769 -6.461 -4.864 1.00 96.88 80 LYS A C 1
ATOM 635 O O . LYS A 1 80 ? -16.003 -7.499 -5.476 1.00 96.88 80 LYS A O 1
ATOM 640 N N . SER A 1 81 ? -15.280 -6.455 -3.629 1.00 96.38 81 SER A N 1
ATOM 641 C CA . SER A 1 81 ? -15.020 -7.654 -2.835 1.00 96.38 81 SER A CA 1
ATOM 642 C C . SER A 1 81 ? -16.131 -7.904 -1.804 1.00 96.38 81 SER A C 1
ATOM 644 O O . SER A 1 81 ? -16.918 -6.999 -1.508 1.00 96.38 81 SER A O 1
ATOM 646 N N . PRO A 1 82 ? -16.179 -9.102 -1.195 1.00 96.69 82 PRO A N 1
ATOM 647 C CA . PRO A 1 82 ? -17.051 -9.379 -0.051 1.00 96.69 82 PRO A CA 1
ATOM 648 C C . PRO A 1 82 ? -16.753 -8.521 1.191 1.00 96.69 82 PRO A C 1
ATOM 650 O O . PRO A 1 82 ? -17.591 -8.444 2.083 1.00 96.69 82 PRO A O 1
ATOM 653 N N . PHE A 1 83 ? -15.583 -7.877 1.244 1.00 95.62 83 PHE A N 1
ATOM 654 C CA . PHE A 1 83 ? -15.111 -7.064 2.371 1.00 95.62 83 PHE A CA 1
ATOM 655 C C . PHE A 1 83 ? -15.442 -5.574 2.222 1.00 95.62 83 PHE A C 1
ATOM 657 O O . PHE A 1 83 ? -14.920 -4.735 2.957 1.00 95.62 83 PHE A O 1
ATOM 664 N N . LYS A 1 84 ? -16.287 -5.212 1.248 1.00 96.81 84 LYS A N 1
ATOM 665 C CA . LYS A 1 84 ? -16.784 -3.840 1.129 1.00 96.81 84 LYS A CA 1
ATOM 666 C C . LYS A 1 84 ? -17.417 -3.393 2.450 1.00 96.81 84 LYS A C 1
ATOM 668 O O . LYS A 1 84 ? -18.070 -4.180 3.130 1.00 96.81 84 LYS A O 1
ATOM 673 N N . ASP A 1 85 ? -17.224 -2.122 2.786 1.00 95.81 85 ASP A N 1
ATOM 674 C CA . ASP A 1 85 ? -17.806 -1.492 3.982 1.00 95.81 85 ASP A CA 1
ATOM 675 C C . ASP A 1 85 ? -17.362 -2.118 5.325 1.00 95.81 85 ASP A C 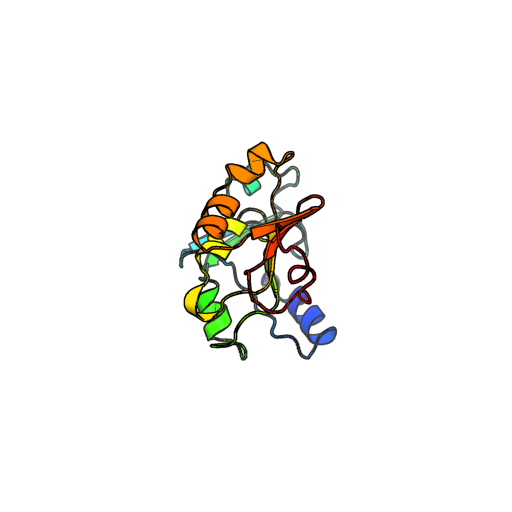1
ATOM 677 O O . ASP A 1 85 ? -17.954 -1.827 6.361 1.00 95.81 85 ASP A O 1
ATOM 681 N N . GLN A 1 86 ? -16.316 -2.953 5.332 1.00 95.81 86 GLN A N 1
ATOM 682 C CA . GLN A 1 86 ? -15.749 -3.534 6.549 1.00 95.81 86 GLN A CA 1
ATOM 683 C C . GLN A 1 86 ? -14.467 -2.811 6.955 1.00 95.81 86 GLN A C 1
ATOM 685 O O . GLN A 1 86 ? -13.624 -2.501 6.114 1.00 95.81 86 GLN A O 1
ATOM 690 N N . GLN A 1 87 ? -14.297 -2.582 8.258 1.00 96.19 87 GLN A N 1
ATOM 691 C CA . GLN A 1 87 ? -13.021 -2.112 8.787 1.00 96.19 87 GLN A CA 1
ATOM 692 C C . GLN A 1 87 ? -11.934 -3.165 8.537 1.00 96.19 87 GLN A C 1
ATOM 694 O O . GLN A 1 87 ? -12.153 -4.358 8.747 1.00 96.19 87 GLN A O 1
ATOM 699 N N . ILE A 1 88 ? -10.750 -2.721 8.126 1.00 97.44 88 ILE A N 1
ATOM 700 C CA . ILE A 1 88 ? -9.595 -3.586 7.902 1.00 97.44 88 ILE A CA 1
ATOM 701 C C . ILE A 1 88 ? -8.843 -3.770 9.224 1.00 97.44 88 ILE A C 1
ATOM 703 O O . ILE A 1 88 ? -8.417 -2.803 9.848 1.00 97.44 88 ILE A O 1
ATOM 707 N N . ASP A 1 89 ? -8.625 -5.009 9.660 1.00 97.12 89 ASP A N 1
ATOM 708 C CA . ASP A 1 89 ? -7.791 -5.263 10.843 1.00 97.12 89 ASP A CA 1
ATOM 709 C C . ASP A 1 89 ? -6.299 -5.061 10.538 1.00 97.12 89 ASP A C 1
ATOM 711 O O . ASP A 1 89 ? -5.571 -4.445 11.316 1.00 97.12 89 ASP A O 1
ATOM 715 N N . LEU A 1 90 ? -5.849 -5.547 9.381 1.00 97.69 90 LEU A N 1
ATOM 716 C CA . LEU A 1 90 ? -4.467 -5.458 8.926 1.00 97.69 90 LEU A CA 1
ATOM 717 C C . LEU A 1 90 ? -4.423 -5.165 7.428 1.00 97.69 90 LEU A C 1
ATOM 719 O O . LEU A 1 90 ? -4.968 -5.922 6.625 1.00 97.69 90 LEU A O 1
ATOM 723 N N . LEU A 1 91 ? -3.724 -4.096 7.062 1.00 98.31 91 LEU A N 1
ATOM 724 C CA . LEU A 1 91 ? -3.379 -3.761 5.688 1.00 98.31 91 LEU A CA 1
ATOM 725 C C . LEU A 1 91 ? -1.870 -3.928 5.504 1.00 98.31 91 LEU A C 1
ATOM 727 O O . LEU A 1 91 ? -1.098 -3.241 6.162 1.00 98.31 91 LEU A O 1
ATOM 731 N N . SER A 1 92 ? -1.455 -4.821 4.610 1.00 98.12 92 SER A N 1
ATOM 732 C CA . SER A 1 92 ? -0.053 -4.967 4.207 1.00 98.12 92 SER A CA 1
ATOM 733 C C . SER A 1 92 ? 0.104 -4.482 2.772 1.00 98.12 92 SER A C 1
ATOM 735 O O . SER A 1 92 ? -0.636 -4.938 1.900 1.00 98.12 92 SER A O 1
ATOM 737 N N . ILE A 1 93 ? 1.041 -3.569 2.534 1.00 97.81 93 ILE A N 1
ATOM 738 C CA . ILE A 1 93 ? 1.346 -3.010 1.216 1.00 97.81 93 ILE A CA 1
ATOM 739 C C . ILE A 1 93 ? 2.827 -3.241 0.931 1.00 97.81 93 ILE A C 1
ATOM 741 O O . ILE A 1 93 ? 3.688 -2.800 1.687 1.00 97.81 93 ILE A O 1
ATOM 745 N N . ASP A 1 94 ? 3.060 -3.967 -0.152 1.00 94.50 94 ASP A N 1
ATOM 746 C CA . ASP A 1 94 ? 4.350 -4.215 -0.783 1.00 94.50 94 ASP A CA 1
ATOM 747 C C . ASP A 1 94 ? 4.043 -4.218 -2.285 1.00 94.50 94 ASP A C 1
ATOM 749 O O . ASP A 1 94 ? 3.403 -5.141 -2.808 1.00 94.50 94 ASP A O 1
ATOM 753 N N . ALA A 1 95 ? 4.291 -3.077 -2.925 1.00 92.12 95 ALA A N 1
ATOM 754 C CA . ALA A 1 95 ? 3.870 -2.797 -4.294 1.00 92.12 95 ALA A CA 1
ATOM 755 C C . ALA A 1 95 ? 5.038 -2.384 -5.197 1.00 92.12 95 ALA A C 1
ATOM 757 O O . ALA A 1 95 ? 4.804 -1.719 -6.214 1.00 92.12 95 ALA A O 1
ATOM 758 N N . GLU A 1 96 ? 6.264 -2.792 -4.847 1.00 86.94 96 GLU A N 1
ATOM 759 C CA . GLU A 1 96 ? 7.472 -2.637 -5.669 1.00 86.94 96 GLU A CA 1
ATOM 760 C C . GLU A 1 96 ? 7.636 -1.182 -6.158 1.00 86.94 96 GLU A C 1
ATOM 762 O O . GLU A 1 96 ? 7.784 -0.918 -7.360 1.00 86.94 96 GLU A O 1
ATOM 767 N N . GLY A 1 97 ? 7.509 -0.231 -5.220 1.00 86.19 97 GLY A N 1
ATOM 768 C CA . GLY A 1 97 ? 7.660 1.217 -5.418 1.00 86.19 97 GLY A CA 1
ATOM 769 C C . GLY A 1 97 ? 6.364 2.009 -5.578 1.00 86.19 97 GLY A C 1
ATOM 770 O O . GLY A 1 97 ? 6.376 3.240 -5.510 1.00 86.19 97 GLY A O 1
ATOM 771 N N . MET A 1 98 ? 5.225 1.339 -5.755 1.00 93.69 98 MET A N 1
ATOM 772 C CA . MET A 1 98 ? 3.919 2.001 -5.892 1.00 93.69 98 MET A CA 1
ATOM 773 C C . MET A 1 98 ? 3.180 2.171 -4.560 1.00 93.69 98 MET A C 1
ATOM 775 O O . MET A 1 98 ? 2.053 2.671 -4.532 1.00 93.69 98 MET A O 1
ATOM 779 N N . ASP A 1 99 ? 3.816 1.800 -3.455 1.00 95.81 99 ASP A N 1
ATOM 780 C CA . ASP A 1 99 ? 3.267 1.672 -2.106 1.00 95.81 99 ASP A CA 1
ATOM 781 C C . ASP A 1 99 ? 2.527 2.928 -1.653 1.00 95.81 99 ASP A C 1
ATOM 783 O O . ASP A 1 99 ? 1.376 2.863 -1.222 1.00 95.81 99 ASP A O 1
ATOM 787 N N . TYR A 1 100 ? 3.144 4.098 -1.841 1.00 97.06 100 TYR A N 1
ATOM 788 C CA . TYR A 1 100 ? 2.536 5.377 -1.483 1.00 97.06 100 TYR A CA 1
ATOM 789 C C . TYR A 1 100 ? 1.255 5.668 -2.278 1.00 97.06 100 TYR A C 1
ATOM 791 O O . TYR A 1 100 ? 0.251 6.101 -1.711 1.00 97.06 100 TYR A O 1
ATOM 799 N N . LYS A 1 101 ? 1.249 5.391 -3.588 1.00 97.38 101 LYS A N 1
ATOM 800 C CA . LYS A 1 101 ? 0.068 5.589 -4.443 1.00 97.38 101 LYS A CA 1
ATOM 801 C C . LYS A 1 101 ? -1.041 4.596 -4.109 1.00 97.38 101 LYS A C 1
ATOM 803 O O . LYS A 1 101 ? -2.207 4.983 -4.055 1.00 97.38 101 LYS A O 1
ATOM 808 N N . VAL A 1 102 ? -0.688 3.338 -3.837 1.00 97.88 102 VAL A N 1
ATOM 809 C CA . VAL A 1 102 ? -1.633 2.323 -3.350 1.00 97.88 102 VAL A CA 1
ATOM 810 C C . VAL A 1 102 ? -2.264 2.782 -2.037 1.00 97.88 102 VAL A C 1
ATOM 812 O O . VAL A 1 102 ? -3.491 2.792 -1.930 1.00 97.88 102 VAL A O 1
ATOM 815 N N . LEU A 1 103 ? -1.451 3.243 -1.083 1.00 98.19 103 LEU A N 1
ATOM 816 C CA . LEU A 1 103 ? -1.904 3.763 0.205 1.00 98.19 103 LEU A CA 1
ATOM 817 C C . LEU A 1 103 ? -2.858 4.955 0.038 1.00 98.19 103 LEU A C 1
ATOM 819 O O . LEU A 1 103 ? -3.939 4.959 0.623 1.00 98.19 103 LEU A O 1
ATOM 823 N N . CYS A 1 104 ? -2.506 5.931 -0.804 1.00 98.00 104 CYS A N 1
ATOM 824 C CA . CYS A 1 104 ? -3.333 7.115 -1.070 1.00 98.00 104 CYS A CA 1
ATOM 825 C C . CYS A 1 104 ? -4.692 6.783 -1.701 1.00 98.00 104 CYS A C 1
ATOM 827 O O . CYS A 1 104 ? -5.633 7.566 -1.59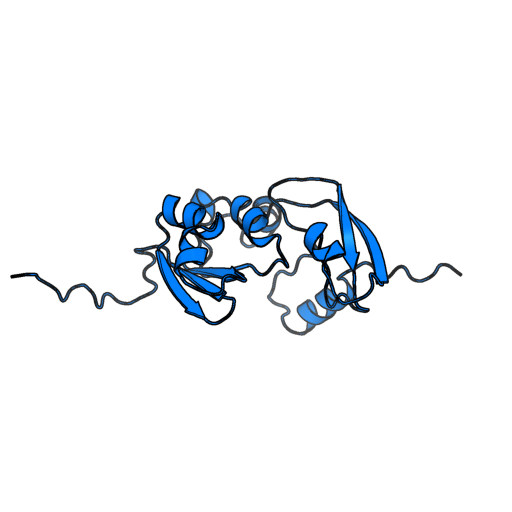4 1.00 98.00 104 CYS A O 1
ATOM 829 N N . SER A 1 105 ? -4.802 5.625 -2.353 1.00 98.06 105 SER A N 1
ATOM 830 C CA . SER A 1 105 ? -6.017 5.178 -3.034 1.00 98.06 105 SER A CA 1
ATOM 831 C C . SER A 1 105 ? -7.058 4.523 -2.112 1.00 98.06 105 SER A C 1
ATOM 833 O O . SER A 1 105 ? -8.105 4.085 -2.599 1.00 98.06 105 SER A O 1
ATOM 835 N N . LEU A 1 106 ? -6.772 4.436 -0.805 1.00 98.31 106 LEU A N 1
ATOM 836 C CA . LEU A 1 106 ? -7.672 3.916 0.223 1.00 98.31 106 LEU A CA 1
ATOM 837 C C . LEU A 1 106 ? -8.507 5.034 0.869 1.00 98.31 106 LEU A C 1
ATOM 839 O O . LEU A 1 106 ? -8.011 6.107 1.199 1.00 98.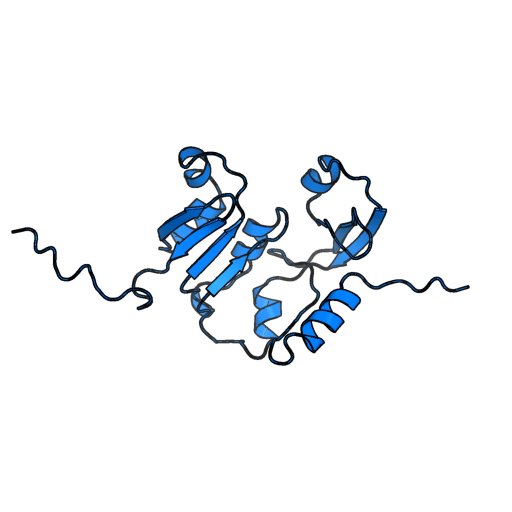31 106 LEU A O 1
ATOM 843 N N . ASP A 1 107 ? -9.783 4.758 1.115 1.00 97.69 107 ASP A N 1
ATOM 844 C CA . ASP A 1 107 ? -10.676 5.584 1.918 1.00 97.69 107 ASP A CA 1
ATOM 845 C C . ASP A 1 107 ? -10.465 5.247 3.397 1.00 97.69 107 ASP A C 1
ATOM 847 O O . ASP A 1 107 ? -10.982 4.258 3.925 1.00 97.69 107 ASP A O 1
ATOM 851 N N . PHE A 1 108 ? -9.676 6.085 4.064 1.00 97.31 108 PHE A N 1
ATOM 852 C CA . PHE A 1 108 ? -9.353 5.923 5.477 1.00 97.31 108 PHE A CA 1
ATOM 853 C C . PHE A 1 108 ? -10.528 6.198 6.405 1.00 97.31 108 PHE A C 1
ATOM 855 O O . PHE A 1 108 ? -10.485 5.711 7.525 1.00 97.31 108 PHE A O 1
ATOM 862 N N . HIS A 1 109 ? -11.566 6.920 5.977 1.00 95.12 109 HIS A N 1
ATOM 863 C CA . HIS A 1 109 ? -12.771 7.101 6.791 1.00 95.12 109 HIS A CA 1
ATOM 864 C C . HIS A 1 109 ? -13.626 5.840 6.780 1.00 95.12 109 HIS A C 1
ATOM 866 O O . HIS A 1 109 ? -14.219 5.476 7.794 1.00 95.12 109 HIS A O 1
ATOM 872 N N . LYS A 1 110 ? -13.659 5.154 5.640 1.00 96.19 110 LYS A N 1
ATOM 873 C CA . LYS A 1 110 ? -14.438 3.936 5.458 1.00 96.19 110 LYS A CA 1
ATOM 874 C C . LYS A 1 110 ? -13.751 2.699 6.028 1.00 96.19 110 LYS A C 1
ATOM 876 O O . LYS A 1 110 ? -14.357 1.966 6.801 1.00 96.19 110 LYS A O 1
ATOM 881 N N . TYR A 1 111 ? -12.502 2.455 5.638 1.00 97.50 111 TYR A N 1
ATOM 882 C CA . TYR A 1 111 ? -11.830 1.181 5.909 1.00 97.50 111 TYR A CA 1
ATOM 883 C C . TYR A 1 111 ? -10.987 1.180 7.186 1.00 97.50 111 TYR A C 1
ATOM 885 O O . TYR A 1 111 ? -10.727 0.103 7.712 1.00 97.50 111 TYR A O 1
ATOM 893 N N . GLN A 1 112 ? -10.564 2.355 7.672 1.00 96.06 112 GLN A N 1
ATOM 894 C CA . GLN A 1 112 ? -9.851 2.572 8.945 1.00 96.06 112 GLN A CA 1
ATOM 895 C C . GLN A 1 112 ? -8.939 1.401 9.385 1.00 96.06 112 GLN A C 1
ATOM 897 O O . GLN A 1 112 ? -9.218 0.797 10.430 1.00 96.06 112 GLN A O 1
ATOM 902 N N . PRO A 1 113 ? -7.895 1.040 8.605 1.00 97.94 113 PRO A N 1
ATOM 903 C CA . PRO A 1 113 ? -7.017 -0.070 8.960 1.00 97.94 113 PRO A CA 1
ATOM 904 C C . PRO A 1 113 ? -6.513 0.019 10.402 1.00 97.94 113 PRO A C 1
ATOM 906 O O . PRO A 1 113 ? -5.989 1.046 10.812 1.00 97.94 113 PRO A O 1
ATOM 909 N N . LYS A 1 114 ? -6.628 -1.040 11.203 1.00 97.81 114 LYS A N 1
ATOM 910 C CA . LYS A 1 114 ? -6.122 -0.980 12.586 1.00 97.81 114 LYS A CA 1
ATOM 911 C C . LYS A 1 114 ? -4.593 -1.042 12.624 1.00 97.81 114 LYS A C 1
ATOM 913 O O . LYS A 1 114 ? -3.966 -0.352 13.430 1.00 97.81 114 LYS A O 1
ATOM 918 N N . ILE A 1 115 ? -4.000 -1.849 11.744 1.00 98.25 115 ILE A N 1
ATOM 919 C CA . ILE A 1 115 ? -2.554 -1.963 11.525 1.00 98.25 115 ILE A CA 1
ATOM 920 C C . ILE A 1 115 ? -2.262 -1.749 10.043 1.00 98.25 115 ILE A C 1
ATOM 922 O O . ILE A 1 115 ? -2.947 -2.313 9.187 1.00 98.25 115 ILE A O 1
ATOM 926 N N . ILE A 1 116 ? -1.218 -0.978 9.746 1.00 98.62 116 ILE A N 1
ATOM 927 C CA . ILE A 1 116 ? -0.676 -0.826 8.395 1.00 98.62 116 ILE A CA 1
ATOM 928 C C . ILE A 1 116 ? 0.782 -1.264 8.417 1.00 98.62 116 ILE A C 1
ATOM 930 O O . ILE A 1 116 ? 1.582 -0.726 9.180 1.00 98.62 116 ILE A O 1
ATOM 934 N N . ILE A 1 117 ? 1.118 -2.237 7.580 1.00 98.44 117 ILE A N 1
ATOM 935 C CA . ILE A 1 117 ? 2.491 -2.632 7.284 1.00 98.44 117 ILE A CA 1
ATOM 936 C C . ILE A 1 117 ? 2.785 -2.150 5.872 1.00 98.44 117 ILE A C 1
ATOM 938 O O . ILE A 1 117 ? 2.040 -2.479 4.951 1.00 98.44 117 ILE A O 1
ATOM 942 N N . ILE A 1 118 ? 3.828 -1.347 5.703 1.00 98.00 118 ILE A N 1
ATOM 943 C CA . ILE A 1 118 ? 4.172 -0.780 4.400 1.00 98.00 118 ILE A CA 1
ATOM 944 C C . ILE A 1 118 ? 5.673 -0.853 4.150 1.00 98.00 118 ILE A C 1
ATOM 946 O O . ILE A 1 118 ? 6.468 -0.604 5.064 1.00 98.00 118 ILE A O 1
ATOM 950 N N . GLU A 1 119 ? 6.039 -1.230 2.927 1.00 95.44 119 GLU A N 1
ATOM 951 C CA . GLU A 1 119 ? 7.429 -1.303 2.499 1.00 95.44 119 GLU A CA 1
ATOM 952 C C . GLU A 1 119 ? 8.075 0.095 2.432 1.00 95.44 119 GLU A C 1
ATOM 954 O O . GLU A 1 119 ? 7.471 1.087 2.018 1.00 95.44 119 GLU A O 1
ATOM 959 N N . SER A 1 120 ? 9.326 0.183 2.877 1.00 92.75 120 SER A N 1
ATOM 960 C CA . SER A 1 120 ? 10.200 1.339 2.749 1.00 92.75 120 SER A CA 1
ATOM 961 C C . SER A 1 120 ? 11.653 0.890 2.645 1.00 92.75 120 SER A C 1
ATOM 963 O O . SER A 1 120 ? 12.137 0.115 3.467 1.00 92.75 120 SER A O 1
ATOM 965 N N . HIS A 1 121 ? 12.386 1.444 1.680 1.00 90.56 121 HIS A N 1
ATOM 966 C CA . HIS A 1 121 ? 13.825 1.211 1.509 1.00 90.56 121 HIS A CA 1
ATOM 967 C C . HIS A 1 121 ? 14.703 2.243 2.238 1.00 90.56 121 HIS A C 1
ATOM 969 O O . HIS A 1 121 ? 15.884 2.401 1.921 1.00 90.56 121 HIS A O 1
ATOM 975 N N . CYS A 1 122 ? 14.147 2.986 3.199 1.00 93.38 122 CYS A N 1
ATOM 976 C CA . CYS A 1 122 ? 14.934 3.890 4.033 1.00 93.38 122 CYS A CA 1
ATOM 977 C C . CYS A 1 122 ? 15.918 3.108 4.917 1.00 93.38 122 CYS A C 1
ATOM 979 O O . CYS A 1 122 ? 15.588 2.057 5.450 1.00 93.38 122 CYS A O 1
ATOM 981 N N . ASN A 1 123 ? 17.117 3.658 5.126 1.00 91.00 123 ASN A N 1
ATOM 982 C CA . ASN A 1 123 ? 18.168 3.001 5.919 1.00 91.00 123 ASN A CA 1
ATOM 983 C C . ASN A 1 123 ? 18.222 3.472 7.378 1.00 91.00 123 ASN A C 1
ATOM 985 O O . ASN A 1 123 ? 18.881 2.855 8.211 1.00 91.00 123 ASN A O 1
ATOM 989 N N . ASN A 1 124 ? 17.569 4.588 7.705 1.00 93.88 124 ASN A N 1
ATOM 990 C CA . ASN A 1 124 ? 17.511 5.118 9.065 1.00 93.88 124 ASN A CA 1
ATOM 991 C C . ASN A 1 124 ? 16.178 5.838 9.320 1.00 93.88 124 ASN A C 1
ATOM 993 O O . ASN A 1 124 ? 15.452 6.203 8.394 1.00 93.88 124 ASN A O 1
ATOM 997 N N . ILE A 1 125 ? 15.883 6.074 10.600 1.00 95.25 125 ILE A N 1
ATOM 998 C CA . ILE A 1 125 ? 14.621 6.685 11.029 1.00 95.25 125 ILE A CA 1
ATOM 999 C C . ILE A 1 125 ? 14.475 8.126 10.528 1.00 95.25 125 ILE A C 1
ATOM 1001 O O . ILE A 1 125 ? 13.373 8.540 10.194 1.00 95.25 125 ILE A O 1
ATOM 1005 N N . GLN A 1 126 ? 15.567 8.887 10.414 1.00 96.38 126 GLN A N 1
ATOM 1006 C CA . GLN A 1 126 ? 15.510 10.284 9.971 1.00 96.38 126 GLN A CA 1
ATOM 1007 C C . GLN A 1 126 ? 15.018 10.402 8.528 1.00 96.38 126 GLN A C 1
ATOM 1009 O O . GLN A 1 126 ? 14.341 11.371 8.188 1.00 96.38 126 GLN A O 1
ATOM 1014 N N . ASP A 1 127 ? 15.330 9.415 7.692 1.00 96.44 127 ASP A N 1
ATOM 1015 C CA . ASP A 1 127 ? 14.830 9.349 6.323 1.00 96.44 127 ASP A CA 1
ATOM 1016 C C . ASP A 1 127 ? 13.376 8.878 6.287 1.00 96.44 127 ASP A C 1
ATOM 1018 O O . ASP A 1 127 ? 12.569 9.493 5.591 1.00 96.44 127 ASP A O 1
ATOM 1022 N N . VAL A 1 128 ? 13.009 7.885 7.110 1.00 96.88 128 VAL A N 1
ATOM 1023 C CA . VAL A 1 128 ? 11.613 7.431 7.261 1.00 96.88 128 VAL A CA 1
ATOM 1024 C C . VAL A 1 128 ? 10.689 8.603 7.591 1.00 96.88 128 VAL A C 1
ATOM 1026 O O . VAL A 1 128 ? 9.684 8.792 6.908 1.00 96.88 128 VAL A O 1
ATOM 1029 N N . LEU A 1 129 ? 11.052 9.434 8.574 1.00 97.12 129 LEU A N 1
ATOM 1030 C CA . LEU A 1 129 ? 10.252 10.588 9.011 1.00 97.12 129 LEU A CA 1
ATOM 1031 C C . LEU A 1 129 ? 10.029 11.634 7.902 1.00 97.12 129 LEU A C 1
ATOM 1033 O O . LEU A 1 129 ? 9.091 12.428 7.966 1.00 97.12 129 LEU A O 1
ATOM 1037 N N . LYS A 1 130 ? 10.883 11.652 6.873 1.00 97.25 130 LYS A N 1
ATOM 1038 C CA . LYS A 1 130 ? 10.772 12.577 5.737 1.00 97.25 130 LYS A CA 1
ATOM 1039 C C . LYS A 1 130 ? 9.931 12.016 4.593 1.00 97.25 130 LYS A C 1
ATOM 1041 O O . LYS A 1 130 ? 9.545 12.804 3.726 1.00 97.25 130 LYS A O 1
ATOM 1046 N N . THR A 1 131 ? 9.658 10.711 4.578 1.00 97.00 131 THR A N 1
ATOM 1047 C CA . THR A 1 131 ? 8.893 10.065 3.504 1.00 97.00 131 THR A CA 1
ATOM 1048 C C . THR A 1 131 ? 7.457 10.572 3.439 1.00 97.00 131 THR A C 1
ATOM 1050 O O . THR A 1 131 ? 6.848 10.919 4.456 1.00 97.00 131 THR A O 1
ATOM 1053 N N . ASP A 1 132 ? 6.893 10.562 2.234 1.00 97.50 132 ASP A N 1
ATOM 1054 C CA . ASP A 1 132 ? 5.485 10.901 2.030 1.00 97.50 132 ASP A CA 1
ATOM 1055 C C . ASP A 1 132 ? 4.560 9.879 2.702 1.00 97.50 132 ASP A C 1
ATOM 1057 O O . ASP A 1 132 ? 3.535 10.263 3.256 1.00 97.50 132 ASP A O 1
ATOM 1061 N N . ILE A 1 133 ? 4.966 8.604 2.760 1.00 98.00 133 ILE A N 1
ATOM 1062 C CA . ILE A 1 133 ? 4.265 7.547 3.504 1.00 98.00 133 ILE A CA 1
ATOM 1063 C C . ILE A 1 133 ? 4.113 7.928 4.979 1.00 98.00 133 ILE A C 1
ATOM 1065 O O . ILE A 1 133 ? 2.995 7.925 5.498 1.00 98.00 133 ILE A O 1
ATOM 1069 N N . TYR A 1 134 ? 5.217 8.283 5.650 1.00 98.25 134 TYR A N 1
ATOM 1070 C CA . TYR A 1 134 ? 5.184 8.653 7.064 1.00 98.25 134 TYR A CA 1
ATOM 1071 C C . TYR A 1 134 ? 4.286 9.869 7.291 1.00 98.25 134 TYR A C 1
ATOM 1073 O O . TYR A 1 134 ? 3.352 9.800 8.086 1.00 98.25 134 TYR A O 1
ATOM 1081 N N . LYS A 1 135 ? 4.514 10.957 6.545 1.00 98.50 135 LYS A N 1
ATOM 1082 C CA . LYS A 1 135 ? 3.738 12.203 6.672 1.00 98.50 135 LYS A CA 1
ATOM 1083 C C . LYS A 1 135 ? 2.245 11.981 6.424 1.00 98.50 135 LYS A C 1
ATOM 1085 O O . LYS A 1 135 ? 1.401 12.540 7.121 1.00 98.50 135 LYS A O 1
ATOM 1090 N N . PHE A 1 136 ? 1.907 11.152 5.440 1.00 98.50 136 PHE A N 1
ATOM 1091 C CA . PHE A 1 136 ? 0.526 10.846 5.091 1.00 98.50 136 PHE A CA 1
ATOM 1092 C C . PHE A 1 136 ? -0.199 10.079 6.201 1.00 98.50 136 PHE A C 1
ATOM 1094 O O . PHE A 1 136 ? -1.351 10.401 6.507 1.00 98.50 136 PHE A O 1
ATOM 1101 N N . LEU A 1 137 ? 0.463 9.095 6.813 1.00 98.44 137 LEU A N 1
ATOM 1102 C CA . LEU A 1 137 ? -0.090 8.309 7.917 1.00 98.44 137 LEU A CA 1
ATOM 1103 C C . LEU A 1 137 ? -0.159 9.114 9.220 1.00 98.44 137 LEU A C 1
ATOM 1105 O O . LEU A 1 137 ? -1.190 9.086 9.893 1.00 98.44 137 LEU A O 1
ATOM 1109 N N . ASP A 1 138 ? 0.874 9.901 9.516 1.00 98.19 138 ASP A N 1
ATOM 1110 C CA . ASP A 1 138 ? 0.920 10.810 10.667 1.00 98.19 138 ASP A CA 1
ATOM 1111 C C . ASP A 1 138 ? -0.235 11.826 10.623 1.00 98.19 138 ASP A C 1
ATOM 1113 O O . ASP A 1 138 ? -0.994 11.960 11.584 1.00 98.19 138 ASP A O 1
ATOM 1117 N N . SER A 1 139 ? -0.499 12.421 9.450 1.00 98.00 139 SER A N 1
ATOM 1118 C CA . SER A 1 139 ? -1.643 13.330 9.246 1.00 98.00 139 SER A CA 1
ATOM 1119 C C . SER A 1 139 ? -3.022 12.681 9.459 1.00 98.00 139 SER A C 1
ATOM 1121 O O . SER A 1 139 ? -4.023 13.382 9.591 1.00 98.00 139 SER A O 1
ATOM 1123 N N . ARG A 1 140 ? -3.085 11.344 9.500 1.00 97.62 140 ARG A N 1
ATOM 1124 C CA . ARG A 1 140 ? -4.290 10.534 9.756 1.00 97.62 140 ARG A CA 1
ATOM 1125 C C . ARG A 1 140 ? -4.287 9.902 11.147 1.00 97.62 140 ARG A C 1
ATOM 1127 O O . ARG A 1 140 ? -5.049 8.970 11.394 1.00 97.62 140 ARG A O 1
ATOM 1134 N N . SER A 1 141 ? -3.429 10.397 12.038 1.00 96.81 141 SER A N 1
ATOM 1135 C CA . SER A 1 141 ? -3.292 9.937 13.423 1.00 96.81 141 SER A CA 1
ATOM 1136 C C . SER A 1 141 ? -2.789 8.498 13.573 1.00 96.81 141 SER A C 1
ATOM 1138 O O . SER A 1 141 ? -2.947 7.907 14.640 1.00 96.81 141 SER A O 1
ATOM 1140 N N . TYR A 1 142 ? -2.161 7.930 12.542 1.00 97.69 142 TYR A N 1
ATOM 1141 C CA . TYR A 1 142 ? -1.452 6.661 12.672 1.00 97.69 142 TYR A CA 1
ATOM 1142 C C . TYR A 1 142 ? -0.078 6.894 13.285 1.00 97.69 142 TYR A C 1
ATOM 1144 O O . TYR A 1 142 ? 0.634 7.821 12.911 1.00 97.69 142 TYR A O 1
ATOM 1152 N N . ILE A 1 143 ? 0.323 6.005 14.188 1.00 97.12 143 ILE A N 1
ATOM 1153 C CA . ILE A 1 143 ? 1.612 6.092 14.877 1.00 97.12 143 ILE A CA 1
ATOM 1154 C C . ILE A 1 143 ? 2.530 5.003 14.342 1.00 97.12 143 ILE A C 1
ATOM 1156 O O . ILE A 1 143 ? 2.152 3.828 14.344 1.00 97.12 143 ILE A O 1
ATOM 1160 N N . LEU A 1 144 ? 3.750 5.371 13.944 1.00 97.62 144 LEU A N 1
ATOM 1161 C CA . LEU A 1 144 ? 4.807 4.401 13.663 1.00 97.62 144 LEU A CA 1
ATOM 1162 C C . LEU A 1 144 ? 5.163 3.671 14.964 1.00 97.62 144 LEU A C 1
ATOM 1164 O O . LEU A 1 144 ? 5.795 4.230 15.860 1.00 97.62 144 LEU A O 1
ATOM 1168 N N . ARG A 1 145 ? 4.726 2.418 15.088 1.00 95.75 145 ARG A N 1
ATOM 1169 C CA . ARG A 1 145 ? 4.894 1.611 16.301 1.00 95.75 145 ARG A CA 1
ATOM 1170 C C . ARG A 1 145 ? 6.186 0.812 16.293 1.00 95.75 145 ARG A C 1
ATOM 1172 O O . ARG A 1 145 ? 6.763 0.579 17.353 1.00 95.75 145 ARG A O 1
ATOM 1179 N N . SER A 1 146 ? 6.592 0.328 15.127 1.00 95.62 146 SER A N 1
ATOM 1180 C CA . SER A 1 146 ? 7.793 -0.484 14.967 1.00 95.62 146 SER A CA 1
ATOM 1181 C C . SER A 1 146 ? 8.298 -0.423 13.530 1.00 95.62 146 SER A C 1
ATOM 1183 O O . SER A 1 146 ? 7.602 0.041 12.628 1.00 95.62 146 SER A O 1
ATOM 1185 N N . TRP A 1 147 ? 9.518 -0.899 13.333 1.00 95.62 147 TRP A N 1
ATOM 1186 C CA . TRP A 1 147 ? 10.170 -0.998 12.042 1.00 95.62 147 TRP A CA 1
ATOM 1187 C C . TRP A 1 147 ? 11.135 -2.184 12.065 1.00 95.62 147 TRP A C 1
ATOM 1189 O O . TRP A 1 147 ? 11.900 -2.353 13.017 1.00 95.62 147 TRP A O 1
ATOM 1199 N N . THR A 1 148 ? 11.083 -3.018 11.029 1.00 93.25 148 THR A N 1
ATOM 1200 C CA . THR A 1 148 ? 12.022 -4.121 10.822 1.00 93.25 148 THR A CA 1
ATOM 1201 C C . THR A 1 148 ? 12.365 -4.254 9.341 1.00 93.25 148 THR A C 1
ATOM 1203 O O . THR A 1 148 ? 11.466 -4.341 8.511 1.00 93.25 148 THR A O 1
ATOM 1206 N N . PHE A 1 149 ? 13.657 -4.250 9.000 1.00 91.44 149 PHE A N 1
ATOM 1207 C CA . PHE A 1 149 ? 14.147 -4.291 7.613 1.00 91.44 149 PHE A CA 1
ATOM 1208 C C . PHE A 1 149 ? 13.434 -3.277 6.707 1.00 91.44 149 PHE A C 1
ATOM 1210 O O . PHE A 1 149 ? 13.597 -2.079 6.910 1.00 91.44 149 PHE A O 1
ATOM 1217 N N . TYR A 1 150 ? 12.633 -3.735 5.745 1.00 93.00 150 TYR A N 1
ATOM 1218 C CA . TYR A 1 150 ? 11.871 -2.869 4.847 1.00 93.00 150 TYR A CA 1
ATOM 1219 C C . TYR A 1 150 ? 10.455 -2.564 5.350 1.00 93.00 150 TYR A C 1
ATOM 1221 O O . TYR A 1 150 ? 9.762 -1.745 4.771 1.00 93.00 150 TYR A O 1
ATOM 1229 N N . SER A 1 151 ? 9.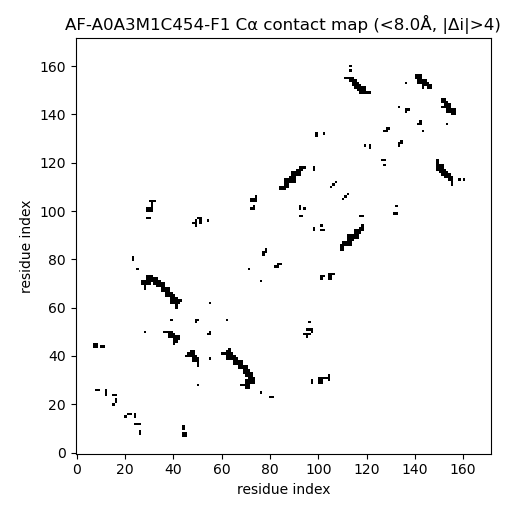993 -3.185 6.433 1.00 96.38 151 SER A N 1
ATOM 1230 C CA . SER A 1 151 ? 8.603 -3.092 6.881 1.00 96.38 151 SER A CA 1
ATOM 1231 C C . SER A 1 151 ? 8.422 -2.062 7.993 1.00 96.38 151 SER A C 1
ATOM 1233 O O . SER A 1 151 ? 8.830 -2.282 9.139 1.00 96.38 151 SER A O 1
ATOM 1235 N N . LEU A 1 152 ? 7.750 -0.955 7.677 1.00 97.88 152 LEU A N 1
ATOM 1236 C CA . LEU A 1 152 ? 7.252 0.004 8.662 1.00 97.88 152 LEU A CA 1
ATOM 1237 C C . LEU A 1 152 ? 5.895 -0.459 9.193 1.00 97.88 152 LEU A C 1
ATOM 1239 O O . LEU A 1 152 ? 5.012 -0.798 8.409 1.00 97.88 152 LEU A O 1
ATOM 1243 N N . ILE A 1 153 ? 5.718 -0.455 10.517 1.00 98.06 153 ILE A N 1
ATOM 1244 C CA . ILE A 1 153 ? 4.492 -0.917 11.179 1.00 98.06 153 ILE A CA 1
ATOM 1245 C C . ILE A 1 153 ? 3.821 0.264 11.871 1.00 98.06 153 ILE A C 1
ATOM 1247 O O . ILE A 1 153 ? 4.292 0.747 12.904 1.00 98.06 153 ILE A O 1
ATOM 1251 N N . PHE A 1 154 ? 2.690 0.691 11.324 1.00 98.19 154 PHE A N 1
ATOM 1252 C CA . PHE A 1 154 ? 1.840 1.741 11.864 1.00 98.19 154 PHE A CA 1
ATOM 1253 C C . PHE A 1 154 ? 0.599 1.160 12.535 1.00 98.19 154 PHE A C 1
ATOM 1255 O O . PHE A 1 154 ? 0.063 0.137 12.105 1.00 98.19 154 PHE A O 1
ATOM 1262 N N . ILE A 1 155 ? 0.120 1.837 13.576 1.00 97.50 155 ILE A N 1
ATOM 1263 C CA . ILE A 1 155 ? -1.113 1.477 14.282 1.00 97.50 155 ILE A CA 1
ATOM 1264 C C . ILE A 1 155 ? -2.069 2.661 14.341 1.00 97.50 155 ILE A C 1
ATOM 1266 O O . ILE A 1 155 ? -1.633 3.802 14.502 1.00 97.50 155 ILE A O 1
ATOM 1270 N N . LEU A 1 156 ? -3.366 2.369 14.270 1.00 95.94 156 LEU A N 1
ATOM 1271 C CA . LEU A 1 156 ? -4.427 3.305 14.618 1.00 95.94 156 LEU A CA 1
ATOM 1272 C C . LEU A 1 156 ? -4.628 3.288 16.148 1.00 95.94 156 LEU A C 1
ATOM 1274 O O . LEU A 1 156 ? -4.987 2.240 16.703 1.00 95.94 156 LEU A O 1
ATOM 1278 N N . PRO A 1 157 ? -4.396 4.404 16.863 1.00 91.50 157 PRO A N 1
ATOM 1279 C CA . PRO A 1 157 ? -4.637 4.479 18.301 1.00 91.50 157 PRO A CA 1
ATOM 1280 C C . PRO A 1 157 ? -6.089 4.139 18.659 1.00 91.50 157 PRO A C 1
ATOM 1282 O O . PRO A 1 157 ? -7.015 4.444 17.913 1.00 91.50 157 PRO A O 1
ATOM 1285 N N . GLY A 1 158 ? -6.303 3.493 19.808 1.00 84.94 158 GLY A N 1
ATOM 1286 C CA . GLY A 1 158 ? -7.650 3.149 20.284 1.00 84.94 158 GLY A CA 1
ATOM 1287 C C . GLY A 1 158 ? -8.330 1.978 19.560 1.00 84.94 158 GLY A C 1
ATOM 1288 O O . GLY A 1 158 ? -9.431 1.594 19.939 1.00 84.94 158 GLY A O 1
ATOM 1289 N N . ALA A 1 159 ? -7.676 1.331 18.590 1.00 82.25 159 ALA A N 1
ATOM 1290 C CA . ALA A 1 159 ? -8.227 0.180 17.865 1.00 82.25 159 ALA A CA 1
ATOM 1291 C C . ALA A 1 159 ? -8.334 -1.129 18.692 1.00 82.25 159 ALA A C 1
ATOM 1293 O O . ALA A 1 159 ? -8.554 -2.199 18.125 1.00 82.25 159 ALA A O 1
ATOM 1294 N N . ASN A 1 160 ? -8.159 -1.068 20.022 1.00 76.31 160 ASN A N 1
ATOM 1295 C CA . ASN A 1 160 ? -8.179 -2.202 20.963 1.00 76.31 160 ASN A CA 1
ATOM 1296 C C . ASN A 1 160 ? -7.235 -3.371 20.602 1.00 76.31 160 ASN A C 1
ATOM 1298 O O . ASN A 1 160 ? -7.435 -4.501 21.043 1.00 76.31 160 ASN A O 1
ATOM 1302 N N . LEU A 1 161 ? -6.190 -3.110 19.813 1.00 71.50 161 LEU A N 1
ATOM 1303 C CA . LEU A 1 161 ? -5.212 -4.118 19.383 1.00 71.50 161 LEU A CA 1
ATOM 1304 C C . LEU A 1 161 ? -4.247 -4.536 20.497 1.00 71.50 161 LEU A C 1
ATOM 1306 O O . LEU A 1 161 ? -3.744 -5.657 20.520 1.00 71.50 161 LEU A O 1
ATOM 1310 N N . LEU A 1 162 ? -3.966 -3.616 21.415 1.00 63.31 162 LEU A N 1
ATOM 1311 C CA . LEU A 1 162 ? -3.117 -3.834 22.574 1.00 63.31 162 LEU A CA 1
ATOM 1312 C C . LEU A 1 162 ? -3.998 -3.675 23.810 1.00 63.31 162 LEU A C 1
ATOM 1314 O O . LEU A 1 162 ? -4.745 -2.706 23.911 1.00 63.31 162 LEU A O 1
ATOM 1318 N N . LYS A 1 163 ? -3.913 -4.613 24.761 1.00 60.59 163 LYS A N 1
ATOM 1319 C CA . LYS A 1 163 ? -4.494 -4.396 26.094 1.00 60.59 163 LYS A CA 1
ATOM 1320 C C . LYS A 1 163 ? -3.877 -3.128 26.685 1.00 60.59 163 LYS A C 1
ATOM 1322 O O . LYS A 1 163 ? -2.662 -2.958 26.563 1.00 60.59 163 LYS A O 1
ATOM 1327 N N . ASP A 1 164 ? -4.688 -2.309 27.354 1.00 54.91 164 ASP A N 1
ATOM 1328 C CA . ASP A 1 164 ? -4.257 -1.129 28.112 1.00 54.91 164 ASP A CA 1
ATOM 1329 C C . ASP A 1 164 ? -3.157 -1.513 29.120 1.00 54.91 164 ASP A C 1
ATOM 1331 O O . ASP A 1 164 ? -3.422 -1.804 30.285 1.00 54.91 164 ASP A O 1
ATOM 1335 N N . ARG A 1 165 ? -1.891 -1.506 28.697 1.00 54.16 165 ARG A N 1
ATOM 1336 C CA . ARG A 1 165 ? -0.747 -1.443 29.617 1.00 54.16 165 ARG A CA 1
ATOM 1337 C C . ARG A 1 165 ? -0.511 -0.004 30.098 1.00 54.16 165 ARG A C 1
ATOM 1339 O O . ARG A 1 165 ? 0.377 0.226 30.909 1.00 54.16 165 ARG A O 1
ATOM 1346 N N . GLU A 1 166 ? -1.305 0.955 29.612 1.00 52.72 166 GLU A N 1
ATOM 1347 C CA . GLU A 1 166 ? -1.120 2.396 29.823 1.00 52.72 166 GLU A CA 1
ATOM 1348 C C . GLU A 1 166 ? -2.040 3.013 30.888 1.00 52.72 166 GLU A C 1
ATOM 1350 O O . GLU A 1 166 ? -1.790 4.135 31.313 1.00 52.72 166 GLU A O 1
ATOM 1355 N N . LYS A 1 167 ? -3.001 2.271 31.460 1.00 45.78 167 LYS A N 1
ATOM 1356 C CA . LYS A 1 167 ? -3.780 2.738 32.632 1.00 45.78 167 LYS A CA 1
ATOM 1357 C C . LYS A 1 167 ? -2.992 2.764 33.958 1.00 45.78 167 LYS A C 1
ATOM 1359 O O . LYS A 1 167 ? -3.584 2.933 35.017 1.00 45.78 167 LYS A O 1
ATOM 1364 N N . GLY A 1 168 ? -1.669 2.587 33.917 1.00 45.16 168 GLY A N 1
ATOM 1365 C CA . GLY A 1 168 ? -0.801 2.480 35.097 1.00 45.16 168 GLY A CA 1
ATOM 1366 C C . GLY A 1 168 ? 0.187 3.627 35.321 1.00 45.16 168 GLY A C 1
ATOM 1367 O O . GLY A 1 168 ? 0.959 3.555 36.270 1.00 45.16 168 GLY A O 1
ATOM 1368 N N . ARG A 1 169 ? 0.209 4.675 34.488 1.00 45.38 169 ARG A N 1
ATOM 1369 C CA . ARG A 1 169 ? 1.033 5.868 34.752 1.00 45.38 169 ARG A CA 1
ATOM 1370 C C . ARG A 1 169 ? 0.151 7.066 35.087 1.00 45.38 169 ARG A C 1
ATOM 1372 O O . ARG A 1 169 ? 0.003 7.986 34.292 1.00 45.38 169 ARG A O 1
ATOM 1379 N N . CYS A 1 170 ? -0.404 7.048 36.301 1.00 41.00 170 CYS A N 1
ATOM 1380 C CA . CYS A 1 170 ? -0.601 8.295 37.031 1.00 41.00 170 CYS A CA 1
ATOM 1381 C C . CYS A 1 170 ? 0.782 8.931 37.192 1.00 41.00 170 CYS A C 1
ATOM 1383 O O . CYS A 1 170 ? 1.636 8.377 37.881 1.00 41.00 170 CYS A O 1
ATOM 1385 N N . PHE A 1 171 ? 1.014 10.063 36.537 1.00 49.56 171 PHE A N 1
ATOM 1386 C CA . PHE A 1 171 ? 2.015 10.998 37.025 1.00 49.56 171 PHE A CA 1
ATOM 1387 C C . PHE A 1 171 ? 1.403 11.653 38.266 1.00 49.56 171 PHE A C 1
ATOM 1389 O O . PHE A 1 171 ? 0.490 12.468 38.147 1.00 49.56 171 PHE A O 1
ATOM 1396 N N . SER A 1 172 ? 1.819 11.175 39.439 1.00 46.59 172 SER A N 1
ATOM 1397 C CA . SER A 1 172 ? 1.710 11.904 40.706 1.00 46.59 172 SER A CA 1
ATOM 1398 C C . SER A 1 172 ? 2.748 13.012 40.757 1.00 46.59 172 SER A C 1
ATOM 1400 O O . SER A 1 172 ? 3.892 12.703 40.344 1.00 46.59 172 SER A O 1
#

pLDDT: mean 87.28, std 15.99, range [31.95, 98.62]

Mean predicted aligned error: 7.14 Å

Secondary structure (DSSP, 8-state):
-------TTHHHHHHHHHH-TTS-----EE-SS--EEEEEE-SGGGSSEES-HHHHHH-SSPP-EEEEEEEE-HHHHHHTSTTTTPPPSEEEE--TT-HHHHHHTS-HHHH--SEEEEE---SSHHHHTTSHHHHHHHTTT-EEEEEETTEEEEE-TTSS-S--S-TT----

Foldseek 3Di:
DPPPPPDQCPVVVVVCCVVPVPDDDDDFAAFLDWDWAKWFAQDPNRPDIASDVVCVVPDPGDGPDIDTHIYDQPLVVCCPDPCFQHAAQEAEDDHSPRQLRNVNSDDCVRHVHQKYKTFDQDPDVVVVCVDPVNVVCVVVVWDQPDDDRGITMTGRPPPCPDPCPPVPDDPD

Nearest PDB structures (foldseek):
  3fau-assembly3_C  TM=5.346E-01  e=7.775E+00  Homo sapiens
  7tdt-assembly1_A  TM=4.272E-01  e=4.691E+00  Homo sapiens
  3dao-assembly1_A  TM=4.965E-01  e=6.433E+00  unclassified
  6hga-assembly1_B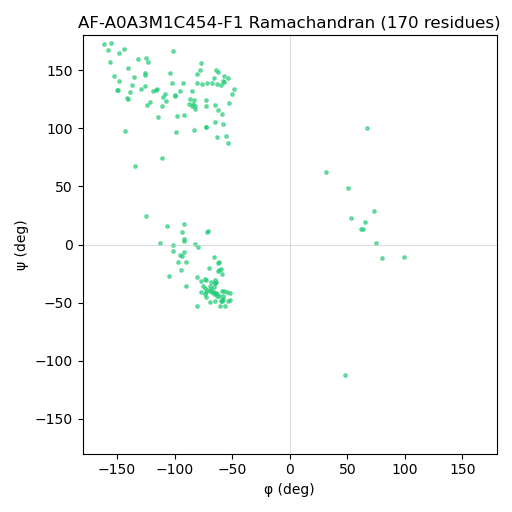  TM=3.365E-01  e=8.822E+00  Homo sapiens

Sequence (172 aa):
MEGNKHRYGQDKIKLFNMARPKDYNVISAVSDKREKVLLHRFGSFGLGSTIDQNIALSAKDKILDTQTIETKPLNEIINKSPFKDQQIDLLSIDAEGMDYKVLCSLDFHKYQPKIIIIESHCNNIQDVLKTDIYKFLDSRSYILRSWTFYSLIFILPGANLLKDREKGRCFS

Solvent-accessible surface area (backbone atoms only — not comparable to full-atom values): 10310 Å² total; per-residue (Å²): 132,84,74,81,77,78,59,85,64,50,70,58,49,54,52,45,48,69,78,40,70,86,62,89,85,81,92,71,51,59,21,58,48,76,46,80,44,57,38,38,26,44,38,82,96,64,49,59,60,32,71,43,67,66,59,61,72,68,49,89,63,61,73,70,51,75,44,82,44,63,30,35,27,44,44,61,57,40,62,75,41,96,60,41,94,41,69,35,66,69,44,79,42,80,50,69,84,37,37,59,38,33,57,68,19,48,56,61,87,67,28,50,47,33,27,39,36,3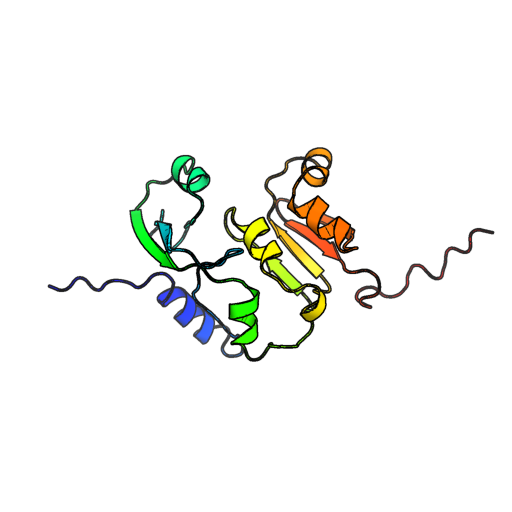6,65,42,91,53,92,48,68,77,55,42,67,68,34,67,60,44,49,56,38,46,76,69,62,30,41,82,75,50,73,54,87,43,40,39,32,30,34,36,77,88,63,72,84,61,79,81,80,68,86,74,69,79,86,126